Protein AF-A0A142CX98-F1 (afdb_monomer)

Foldseek 3Di:
DDVVVVVVVVVVVVVVCVVVVVLVVVVVCLVVLCPVQVDDPVLSVVLSCLLVVLVVCVVVLVVVCVVPNPVVSVVVLVVLLVVLVVVLVVDNHSVSNSVSSSSSSND

Mean predicted aligned error: 7.09 Å

Solvent-accessible surface area (backbone atoms only — not comparable to full-atom values): 5802 Å² total; per-residue (Å²): 135,57,72,66,60,56,52,53,53,52,52,52,51,52,48,53,51,50,51,56,48,51,52,61,55,49,60,74,42,47,63,51,42,34,73,75,48,68,35,53,72,66,56,52,53,51,56,74,41,27,58,64,57,27,57,74,46,47,69,56,52,57,55,48,28,74,74,70,34,56,69,55,48,52,54,51,28,53,53,51,30,52,49,27,55,58,54,33,76,69,43,88,45,43,64,57,28,48,54,25,54,46,52,37,48,57,88

InterPro domains:
  IPR036259 MFS transporter superfamily [G3DSA:1.20.1250.20] (19-104)
  IPR036259 MFS transporter superfamily [SSF103473] (1-102)

Radius of gyration: 16.18 Å; Cα contacts (8 Å, |Δi|>4): 64; chains: 1; bounding box: 44×22×43 Å

Secondary structure (DSSP, 8-state):
--HHHHHHHHHHHHHHHHHHHHHHHHHHTHHHHHHHH---HHHHHHHHTHHHHHHTTHHHHHHHHHHH-HHHHHHHHHHHHHHHHHHHTT--SHHHHHHHHHHHHH-

pLDDT: mean 81.45, std 6.27, range [59.47, 91.69]

Structure (mmCIF, N/CA/C/O backbone):
data_AF-A0A142CX98-F1
#
_entry.id   AF-A0A142CX98-F1
#
loop_
_atom_site.group_PDB
_atom_site.id
_atom_site.type_symbol
_atom_site.label_atom_id
_atom_site.label_alt_id
_atom_site.label_comp_id
_atom_site.label_asym_id
_atom_site.label_entity_id
_atom_site.label_seq_id
_atom_site.pdbx_PDB_ins_code
_atom_site.Cartn_x
_atom_site.Cartn_y
_atom_site.Cartn_z
_atom_site.occupancy
_atom_site.B_iso_or_equiv
_atom_site.auth_seq_id
_atom_site.auth_comp_id
_atom_site.auth_asym_id
_atom_site.auth_atom_id
_atom_site.pdbx_PDB_model_num
ATOM 1 N N . MET A 1 1 ? -33.740 -2.934 11.834 1.00 59.47 1 MET A N 1
ATOM 2 C CA . MET A 1 1 ? -32.328 -2.534 11.641 1.00 59.47 1 MET A CA 1
ATOM 3 C C . MET A 1 1 ? -32.269 -1.020 11.752 1.00 59.47 1 MET A C 1
ATOM 5 O O . MET A 1 1 ? -33.073 -0.375 11.095 1.00 59.47 1 MET A O 1
ATOM 9 N N . ASN A 1 2 ? -31.430 -0.472 12.631 1.00 79.56 2 ASN A N 1
ATOM 10 C CA . ASN A 1 2 ? -31.395 0.969 12.906 1.00 79.56 2 ASN A CA 1
ATOM 11 C C . ASN A 1 2 ? -30.823 1.744 11.696 1.00 79.56 2 ASN A C 1
ATOM 13 O O . ASN A 1 2 ? -29.971 1.204 10.985 1.00 79.56 2 ASN A O 1
ATOM 17 N N . ASP A 1 3 ? -31.261 2.981 11.447 1.00 78.88 3 ASP A N 1
ATOM 18 C CA . ASP A 1 3 ? -30.837 3.763 10.265 1.00 78.88 3 ASP A CA 1
ATOM 19 C C . ASP A 1 3 ? -29.317 4.003 10.220 1.00 78.88 3 ASP A C 1
ATOM 21 O O . ASP A 1 3 ? -28.704 4.056 9.151 1.00 78.88 3 ASP A O 1
ATOM 25 N N . GLU A 1 4 ? -28.687 4.071 11.391 1.00 73.94 4 GLU A N 1
ATOM 26 C CA . GLU A 1 4 ? -27.237 4.180 11.556 1.00 73.94 4 GLU A CA 1
ATOM 27 C C . GLU A 1 4 ? -26.493 2.936 11.044 1.00 73.94 4 GLU A C 1
ATOM 29 O O . GLU A 1 4 ? -25.536 3.047 10.276 1.00 73.94 4 GLU A O 1
ATOM 34 N N . ALA A 1 5 ? -26.995 1.741 11.373 1.00 72.31 5 ALA A N 1
ATOM 35 C CA . ALA A 1 5 ? -26.432 0.473 10.906 1.00 72.31 5 ALA A CA 1
ATOM 36 C C . ALA A 1 5 ? -26.545 0.337 9.379 1.00 72.31 5 ALA A C 1
ATOM 38 O O . ALA A 1 5 ? -25.644 -0.178 8.720 1.00 72.31 5 ALA A O 1
ATOM 39 N N . ARG A 1 6 ? -27.625 0.868 8.790 1.00 74.69 6 ARG A N 1
ATOM 40 C CA . ARG A 1 6 ? -27.826 0.880 7.336 1.00 74.69 6 ARG A CA 1
ATOM 41 C C . ARG A 1 6 ? -26.859 1.825 6.618 1.00 74.69 6 ARG A C 1
ATOM 43 O O . ARG A 1 6 ? -26.432 1.512 5.510 1.00 74.69 6 ARG A O 1
ATOM 50 N N . LYS A 1 7 ? -26.514 2.969 7.221 1.00 75.12 7 LYS A N 1
ATOM 51 C CA . LYS A 1 7 ? -25.497 3.889 6.680 1.00 75.12 7 LYS A CA 1
ATOM 52 C C . LYS A 1 7 ? -24.099 3.280 6.749 1.00 75.12 7 LYS A C 1
ATOM 54 O O . LYS A 1 7 ? -23.395 3.325 5.747 1.00 75.12 7 LYS A O 1
ATOM 59 N N . LEU A 1 8 ? -23.730 2.678 7.881 1.00 76.12 8 LEU A N 1
ATOM 60 C CA . LEU A 1 8 ? -22.434 2.009 8.048 1.00 76.12 8 LEU A CA 1
ATOM 61 C C . LEU A 1 8 ? -22.227 0.902 7.006 1.00 76.12 8 LEU A C 1
ATOM 63 O O . LEU A 1 8 ? -21.217 0.917 6.310 1.00 76.12 8 LEU A O 1
ATOM 67 N N . LEU A 1 9 ? -23.233 0.045 6.797 1.00 75.56 9 LEU A N 1
ATOM 68 C CA . LEU A 1 9 ? -23.201 -1.002 5.767 1.00 75.56 9 LEU A CA 1
ATOM 69 C C . LEU A 1 9 ? -22.990 -0.453 4.347 1.00 75.56 9 LEU A C 1
ATOM 71 O O . LEU A 1 9 ? -22.265 -1.049 3.557 1.00 75.56 9 LEU A O 1
ATOM 75 N N . LYS A 1 10 ? -23.595 0.693 4.003 1.00 78.81 10 LYS A N 1
ATOM 76 C CA . LYS A 1 10 ? -23.392 1.324 2.686 1.00 78.81 10 LYS A CA 1
ATOM 77 C C . LYS A 1 10 ? -21.958 1.816 2.500 1.00 78.81 10 LYS A C 1
ATOM 79 O O . LYS A 1 10 ? -21.403 1.644 1.419 1.00 78.81 10 LYS A O 1
ATOM 84 N N . PHE A 1 11 ? -21.369 2.425 3.529 1.00 77.31 11 PHE A N 1
ATOM 85 C CA . PHE A 1 11 ? -19.978 2.880 3.480 1.00 77.31 11 PHE A CA 1
ATOM 86 C C . PHE A 1 11 ? -18.996 1.713 3.424 1.00 77.31 11 PHE A C 1
ATOM 88 O O . PHE A 1 11 ? -18.013 1.784 2.694 1.00 77.31 11 PHE A O 1
ATOM 95 N N . GLU A 1 12 ? -19.280 0.630 4.141 1.00 74.38 12 GLU A N 1
ATOM 96 C CA . GLU A 1 12 ? -18.476 -0.589 4.101 1.00 74.38 12 GLU A CA 1
ATOM 97 C C . GLU A 1 12 ? -18.506 -1.236 2.710 1.00 74.38 12 GLU A C 1
ATOM 99 O O . GLU A 1 12 ? -17.456 -1.554 2.154 1.00 74.38 12 GLU A O 1
ATOM 104 N N . PHE A 1 13 ? -19.686 -1.312 2.089 1.00 77.88 13 PHE A N 1
ATOM 105 C CA . PHE A 1 13 ? -19.835 -1.818 0.724 1.00 77.88 13 PHE A CA 1
ATOM 106 C C . PHE A 1 13 ? -19.117 -0.940 -0.311 1.00 77.88 13 PHE A C 1
ATOM 108 O O . PHE A 1 13 ? -18.429 -1.450 -1.191 1.00 77.88 13 PHE A O 1
ATOM 115 N N . LEU A 1 14 ? -19.230 0.388 -0.190 1.00 77.44 14 LEU A N 1
ATOM 116 C CA . LEU A 1 14 ? -18.493 1.336 -1.034 1.00 77.44 14 LEU A CA 1
ATOM 117 C C . LEU A 1 14 ? -16.979 1.199 -0.860 1.00 77.44 14 LEU A C 1
ATOM 119 O O . LEU A 1 14 ? -16.252 1.240 -1.848 1.00 77.44 14 LEU A O 1
ATOM 123 N N . SER A 1 15 ? -16.511 1.016 0.375 1.00 72.38 15 SER A N 1
ATOM 124 C CA . SER A 1 15 ? -15.093 0.828 0.685 1.00 72.38 15 SER A CA 1
ATOM 125 C C . SER A 1 15 ? -14.546 -0.440 0.030 1.00 72.38 15 SER A C 1
ATOM 127 O O . SER A 1 15 ? -13.573 -0.376 -0.719 1.00 72.38 15 SER A O 1
ATOM 129 N N . GLN A 1 16 ? -15.217 -1.581 0.223 1.00 73.31 16 GLN A N 1
ATOM 130 C CA . GLN A 1 16 ? -14.786 -2.848 -0.373 1.00 73.31 16 GLN A CA 1
ATOM 131 C C . GLN A 1 16 ? -14.892 -2.845 -1.901 1.00 73.31 16 GLN A C 1
ATOM 133 O O . GLN A 1 16 ? -13.980 -3.313 -2.576 1.00 73.31 16 GLN A O 1
ATOM 138 N N . GLY A 1 17 ? -15.960 -2.26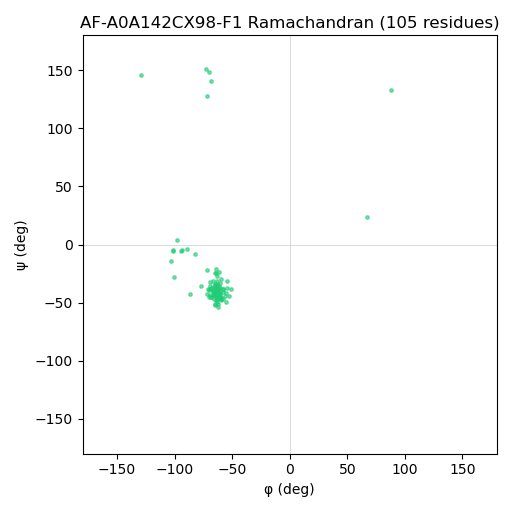4 -2.456 1.00 73.62 17 GLY A N 1
ATOM 139 C CA . GLY A 1 17 ? -16.104 -2.104 -3.903 1.00 73.62 17 GLY A CA 1
ATOM 140 C C . GLY A 1 17 ? -15.028 -1.201 -4.510 1.00 73.62 17 GLY A C 1
ATOM 141 O O . GLY A 1 17 ? -14.535 -1.488 -5.596 1.00 73.62 17 GLY A O 1
ATOM 142 N N . SER A 1 18 ? -14.618 -0.145 -3.802 1.00 73.19 18 SER A N 1
ATOM 143 C CA . SER A 1 18 ? -13.538 0.744 -4.252 1.00 73.19 18 SER A CA 1
ATOM 144 C C . SER A 1 18 ? -12.174 0.057 -4.198 1.00 73.19 18 SER A C 1
ATOM 146 O O . SER A 1 18 ? -11.383 0.233 -5.118 1.00 73.19 18 SER A O 1
ATOM 148 N N . LEU A 1 19 ? -11.914 -0.752 -3.164 1.00 69.94 19 LEU A N 1
ATOM 149 C CA . LEU A 1 19 ? -10.699 -1.568 -3.053 1.00 69.94 19 LEU A CA 1
ATOM 150 C C . LEU A 1 19 ? -10.601 -2.587 -4.192 1.00 69.94 19 LEU A C 1
ATOM 152 O O . LEU A 1 19 ? -9.625 -2.572 -4.936 1.00 69.94 19 LEU A O 1
ATOM 156 N N . GLY A 1 20 ? -11.643 -3.400 -4.391 1.00 69.19 20 GLY A N 1
ATOM 157 C CA . GLY A 1 20 ? -11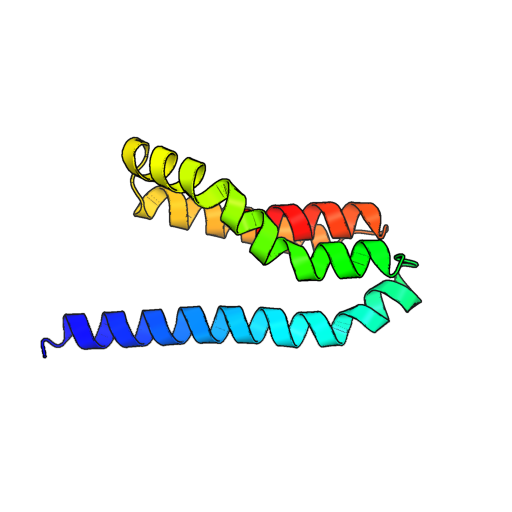.664 -4.383 -5.479 1.00 69.19 20 GLY A CA 1
ATOM 158 C C . GLY A 1 20 ? -11.623 -3.736 -6.868 1.00 69.19 20 GLY A C 1
ATOM 159 O O . GLY A 1 20 ? -10.967 -4.239 -7.775 1.00 69.19 20 GLY A O 1
ATOM 160 N N . GLY A 1 21 ? -12.274 -2.579 -7.035 1.00 70.00 21 GLY A N 1
ATOM 161 C CA . GLY A 1 21 ? -12.204 -1.794 -8.266 1.00 70.00 21 GLY A CA 1
ATOM 162 C C . GLY A 1 21 ? -10.807 -1.234 -8.538 1.00 70.00 21 GLY A C 1
ATOM 163 O O . GLY A 1 21 ? -10.357 -1.259 -9.679 1.00 70.00 21 GLY A O 1
ATOM 164 N N . ALA A 1 22 ? -10.101 -0.762 -7.508 1.00 68.75 22 ALA A N 1
ATOM 165 C CA . ALA A 1 22 ? -8.737 -0.261 -7.642 1.00 68.75 22 ALA A CA 1
ATOM 166 C C . ALA A 1 22 ? -7.750 -1.371 -8.034 1.00 68.75 22 ALA A C 1
ATOM 168 O O . ALA A 1 22 ? -6.930 -1.151 -8.923 1.00 68.75 22 ALA A O 1
ATOM 169 N N . GLU A 1 23 ? -7.855 -2.558 -7.432 1.00 68.94 23 GLU A N 1
ATOM 170 C CA . GLU A 1 23 ? -7.023 -3.718 -7.784 1.00 68.94 23 GLU A CA 1
ATOM 171 C C . GLU A 1 23 ? -7.275 -4.176 -9.227 1.00 68.94 23 GLU A C 1
ATOM 173 O O . GLU A 1 23 ? -6.333 -4.279 -10.014 1.00 68.94 23 GLU A O 1
ATOM 178 N N . GLY A 1 24 ? -8.543 -4.346 -9.620 1.00 69.38 24 GLY A N 1
ATOM 179 C CA . GLY A 1 24 ? -8.892 -4.764 -10.982 1.00 69.38 24 GLY A CA 1
ATOM 180 C C . GLY A 1 24 ? -8.514 -3.735 -12.054 1.00 69.38 24 GLY A C 1
ATOM 181 O O . GLY A 1 24 ? -8.104 -4.100 -13.155 1.00 69.38 24 GLY A O 1
ATOM 182 N N . LEU A 1 25 ? -8.600 -2.437 -11.742 1.00 69.94 25 LEU A N 1
ATOM 183 C CA . LEU A 1 25 ? -8.117 -1.387 -12.639 1.00 69.94 25 LEU A CA 1
ATOM 184 C C . LEU A 1 25 ? -6.590 -1.391 -12.738 1.00 69.94 25 LEU A C 1
ATOM 186 O O . LEU A 1 25 ? -6.069 -1.178 -13.828 1.00 69.94 25 LEU A O 1
ATOM 190 N N . ALA A 1 26 ? -5.872 -1.648 -11.641 1.00 71.31 26 ALA A N 1
ATOM 191 C CA . ALA A 1 26 ? -4.412 -1.681 -11.626 1.00 71.31 26 ALA A CA 1
ATOM 192 C C . ALA A 1 26 ? -3.840 -2.812 -12.494 1.00 71.31 26 ALA A C 1
ATOM 194 O O . ALA A 1 26 ? -2.859 -2.581 -13.203 1.00 71.31 26 ALA A O 1
ATOM 195 N N . GLU A 1 27 ? -4.475 -3.990 -12.507 1.00 71.88 27 GLU A N 1
ATOM 196 C CA . GLU A 1 27 ? -4.057 -5.122 -13.348 1.00 71.88 27 GLU A CA 1
ATOM 197 C C . GLU A 1 27 ? -4.028 -4.766 -14.841 1.00 71.88 27 GLU A C 1
ATOM 199 O O . GLU A 1 27 ? -3.090 -5.132 -15.551 1.00 71.88 27 GLU A O 1
ATOM 204 N N . ALA A 1 28 ? -4.990 -3.968 -15.316 1.00 76.19 28 ALA A N 1
ATOM 205 C CA . ALA A 1 28 ? -5.023 -3.508 -16.706 1.00 76.19 28 ALA A CA 1
ATOM 206 C C . ALA A 1 28 ? -3.820 -2.616 -17.079 1.00 76.19 28 ALA A C 1
ATOM 208 O O . ALA A 1 28 ? -3.470 -2.497 -18.253 1.00 76.19 28 ALA A O 1
ATOM 209 N N . PHE A 1 29 ? -3.152 -2.006 -16.093 1.00 78.44 29 PHE A N 1
ATOM 210 C CA . PHE A 1 29 ? -1.968 -1.172 -16.305 1.00 78.44 29 PHE A CA 1
ATOM 211 C C . PHE A 1 29 ? -0.646 -1.938 -16.168 1.00 78.44 29 PHE A C 1
ATOM 213 O O . PHE A 1 29 ? 0.411 -1.374 -16.456 1.00 78.44 29 PHE A O 1
ATOM 220 N N . PHE A 1 30 ? -0.666 -3.217 -15.786 1.00 83.12 30 PHE A N 1
ATOM 221 C CA . PHE A 1 30 ? 0.550 -4.020 -15.619 1.00 83.12 30 PHE A CA 1
ATOM 222 C C . PHE A 1 30 ? 1.346 -4.148 -16.919 1.00 83.12 30 PHE A C 1
ATOM 224 O O . PHE A 1 30 ? 2.566 -3.980 -16.917 1.00 83.12 30 PHE A O 1
ATOM 231 N N . GLU A 1 31 ? 0.663 -4.349 -18.045 1.00 81.06 31 GLU A N 1
ATOM 232 C CA . GLU A 1 31 ? 1.303 -4.403 -19.361 1.00 81.06 31 GLU A CA 1
ATOM 233 C C . GLU A 1 31 ? 1.965 -3.064 -19.728 1.00 81.06 31 GLU A C 1
ATOM 235 O O . GLU A 1 31 ? 3.082 -3.028 -20.249 1.00 81.06 31 GLU A O 1
ATOM 240 N N . VAL A 1 32 ? 1.329 -1.942 -19.378 1.00 82.69 32 VAL A N 1
ATOM 241 C CA . VAL A 1 32 ? 1.885 -0.596 -19.585 1.00 82.69 32 VAL A CA 1
ATOM 242 C C . VAL A 1 32 ? 3.131 -0.382 -18.725 1.00 82.69 32 VAL A C 1
ATOM 244 O O . VAL A 1 32 ? 4.117 0.168 -19.209 1.00 82.69 32 VAL A O 1
ATOM 247 N N . ILE A 1 33 ? 3.133 -0.851 -17.476 1.00 80.62 33 ILE A N 1
ATOM 248 C CA . ILE A 1 33 ? 4.287 -0.733 -16.573 1.00 80.62 33 ILE A CA 1
ATOM 249 C C . ILE A 1 33 ? 5.484 -1.536 -17.111 1.00 80.62 33 ILE A C 1
ATOM 251 O O . ILE A 1 33 ? 6.609 -1.031 -17.129 1.00 80.62 33 ILE A O 1
ATOM 255 N N . ILE A 1 34 ? 5.259 -2.748 -17.625 1.00 82.62 34 ILE A N 1
ATOM 256 C CA . ILE A 1 34 ? 6.321 -3.568 -18.234 1.00 82.62 34 ILE A CA 1
ATOM 257 C C . ILE A 1 34 ? 6.858 -2.894 -19.497 1.00 82.62 34 ILE A C 1
ATOM 259 O O . ILE A 1 34 ? 8.064 -2.699 -19.640 1.00 82.62 34 ILE A O 1
ATOM 263 N N . THR A 1 35 ? 5.966 -2.505 -20.408 1.00 83.06 35 THR A N 1
ATOM 264 C CA . THR A 1 35 ? 6.357 -2.038 -21.745 1.00 83.06 35 THR A CA 1
ATOM 265 C C . THR A 1 35 ? 6.891 -0.608 -21.763 1.00 83.06 35 THR A C 1
ATOM 267 O O . THR A 1 35 ? 7.805 -0.314 -22.530 1.00 83.06 35 THR A O 1
ATOM 270 N N . ARG A 1 36 ? 6.351 0.293 -20.931 1.00 82.44 36 ARG A N 1
ATOM 271 C CA . ARG A 1 36 ? 6.718 1.719 -20.940 1.00 82.44 36 ARG A CA 1
ATOM 272 C C . ARG A 1 36 ? 7.701 2.121 -19.857 1.00 82.44 36 ARG A C 1
ATOM 274 O O . ARG A 1 36 ? 8.449 3.069 -20.070 1.00 82.44 36 ARG A O 1
ATOM 281 N N . MET A 1 37 ? 7.713 1.426 -18.721 1.00 82.25 37 MET A N 1
ATOM 282 C CA . MET A 1 37 ? 8.665 1.712 -17.640 1.00 82.25 37 MET A CA 1
ATOM 283 C C . MET A 1 37 ? 9.839 0.729 -17.616 1.00 82.25 37 MET A C 1
ATOM 285 O O . MET A 1 37 ? 10.764 0.918 -16.829 1.00 82.25 37 MET A O 1
ATOM 289 N N . GLY A 1 38 ? 9.817 -0.309 -18.462 1.00 82.69 38 GLY A N 1
ATOM 290 C CA . GLY A 1 38 ? 10.851 -1.344 -18.497 1.00 82.69 38 GLY A CA 1
ATOM 291 C C . GLY A 1 38 ? 10.872 -2.208 -17.234 1.00 82.69 38 GLY A C 1
ATOM 292 O O . GLY A 1 38 ? 11.918 -2.749 -16.876 1.00 82.69 38 GLY A O 1
ATOM 293 N N . ALA A 1 39 ? 9.748 -2.297 -16.516 1.00 84.12 39 ALA A N 1
ATOM 294 C CA . ALA A 1 39 ? 9.660 -3.101 -15.305 1.00 84.12 39 ALA A CA 1
ATOM 295 C C . ALA A 1 39 ? 9.742 -4.595 -15.642 1.00 84.12 39 ALA A C 1
ATOM 297 O O . ALA A 1 39 ? 9.149 -5.063 -16.615 1.00 84.12 39 ALA A O 1
ATOM 298 N N . SER A 1 40 ? 10.441 -5.368 -14.811 1.00 86.75 40 SER A N 1
ATOM 299 C CA . SER A 1 40 ? 10.456 -6.819 -14.981 1.00 86.75 40 SER A CA 1
ATOM 300 C C . SER A 1 40 ? 9.105 -7.427 -14.568 1.00 86.75 40 SER A C 1
ATOM 302 O O . SER A 1 40 ? 8.455 -6.916 -13.650 1.00 86.75 40 SER A O 1
ATOM 304 N N . PRO A 1 41 ? 8.691 -8.560 -15.164 1.00 83.31 41 PRO A N 1
ATOM 305 C CA . PRO A 1 41 ? 7.496 -9.286 -14.728 1.00 83.31 41 PRO A CA 1
ATOM 306 C C . PRO A 1 41 ? 7.521 -9.639 -13.235 1.00 83.31 41 PRO A C 1
ATOM 308 O O . PRO A 1 41 ? 6.485 -9.641 -12.578 1.00 83.31 41 PRO A O 1
ATOM 311 N N . PHE A 1 42 ? 8.714 -9.873 -12.677 1.00 84.75 42 PHE A N 1
ATOM 312 C CA . PHE A 1 42 ? 8.901 -10.096 -11.245 1.00 84.75 42 PHE A CA 1
ATOM 313 C C . PHE A 1 42 ? 8.479 -8.884 -10.406 1.00 84.75 42 PHE A C 1
ATOM 315 O O . PHE A 1 42 ? 7.764 -9.048 -9.420 1.00 84.75 42 PHE A O 1
ATOM 322 N N . MET A 1 43 ? 8.875 -7.668 -10.803 1.00 83.25 43 MET A N 1
ATOM 323 C CA . MET A 1 43 ? 8.459 -6.448 -10.105 1.00 83.25 43 MET A CA 1
ATOM 324 C C . MET A 1 43 ? 6.942 -6.300 -10.139 1.00 83.25 43 MET A C 1
ATOM 326 O O . MET A 1 43 ? 6.330 -6.062 -9.110 1.00 83.25 43 MET A O 1
ATOM 330 N N . VAL A 1 44 ? 6.315 -6.511 -11.293 1.00 84.56 44 VAL A N 1
ATOM 331 C CA . VAL A 1 44 ? 4.854 -6.419 -11.415 1.00 84.56 44 VAL A CA 1
ATOM 332 C C . VAL A 1 44 ? 4.137 -7.477 -10.574 1.00 84.56 44 VAL A C 1
ATOM 334 O O . VAL A 1 44 ? 3.174 -7.152 -9.885 1.00 84.56 44 VAL A O 1
ATOM 337 N N . GLY A 1 45 ? 4.644 -8.712 -10.538 1.00 83.50 45 GLY A N 1
ATOM 338 C CA . GLY A 1 45 ? 4.119 -9.753 -9.651 1.00 83.50 45 GLY A CA 1
ATOM 339 C C . GLY A 1 45 ? 4.220 -9.374 -8.170 1.00 83.50 45 GLY A C 1
ATOM 340 O O . GLY A 1 45 ? 3.297 -9.630 -7.395 1.00 83.50 45 GLY A O 1
ATOM 341 N N . LEU A 1 46 ? 5.303 -8.696 -7.776 1.00 82.56 46 LEU A N 1
ATOM 3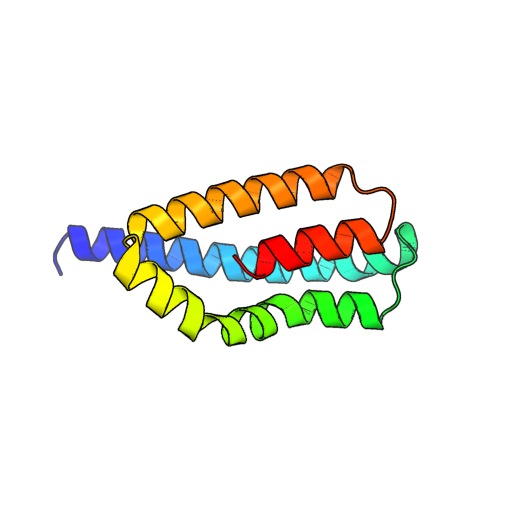42 C CA . LEU A 1 46 ? 5.462 -8.169 -6.420 1.00 82.56 46 LEU A CA 1
ATOM 343 C C . LEU A 1 46 ? 4.487 -7.013 -6.135 1.00 82.56 46 LEU A C 1
ATOM 345 O O . LEU A 1 46 ? 4.028 -6.882 -5.002 1.00 82.56 46 LEU A O 1
ATOM 349 N N . LEU A 1 47 ? 4.143 -6.212 -7.153 1.00 82.06 47 LEU A N 1
ATOM 350 C CA . LEU A 1 47 ? 3.137 -5.146 -7.066 1.00 82.06 47 LEU A CA 1
ATOM 351 C C . LEU A 1 47 ? 1.757 -5.741 -6.793 1.00 82.06 47 LEU A C 1
ATOM 353 O O . LEU A 1 47 ? 1.109 -5.347 -5.838 1.00 82.06 47 LEU A O 1
ATOM 357 N N . GLY A 1 48 ? 1.335 -6.725 -7.593 1.00 79.38 48 GLY A N 1
ATOM 358 C CA . GLY A 1 48 ? 0.051 -7.404 -7.394 1.00 79.38 48 GLY A CA 1
ATOM 359 C C . GLY A 1 48 ? -0.015 -8.152 -6.060 1.00 79.38 48 GLY A C 1
ATOM 360 O O . GLY A 1 48 ? -1.076 -8.286 -5.462 1.00 79.38 48 GLY A O 1
ATOM 361 N N . SER A 1 49 ? 1.138 -8.583 -5.540 1.00 82.56 49 SER A N 1
ATOM 362 C CA . SER A 1 49 ? 1.225 -9.243 -4.235 1.00 82.56 49 SER A CA 1
ATOM 363 C C . SER A 1 49 ? 1.270 -8.272 -3.046 1.00 82.56 49 SER A C 1
ATOM 365 O O . SER A 1 49 ? 1.217 -8.721 -1.898 1.00 82.56 49 SER A O 1
ATOM 367 N N . SER A 1 50 ? 1.387 -6.959 -3.277 1.00 80.44 50 SER A N 1
ATOM 368 C CA . SER A 1 50 ? 1.619 -5.968 -2.217 1.00 80.44 50 SER A CA 1
ATOM 369 C C . SER A 1 50 ? 0.488 -5.934 -1.188 1.00 80.44 50 SER A C 1
ATOM 371 O O . SER A 1 50 ? 0.766 -5.801 0.002 1.00 80.44 50 SER A O 1
ATOM 373 N N . ALA A 1 51 ? -0.765 -6.131 -1.610 1.00 75.25 51 ALA A N 1
ATOM 374 C CA . ALA A 1 51 ? -1.927 -6.194 -0.724 1.00 75.25 51 ALA A CA 1
ATOM 375 C C . ALA A 1 51 ? -1.828 -7.369 0.269 1.00 75.25 51 ALA A C 1
ATOM 377 O O . ALA A 1 51 ? -2.085 -7.220 1.465 1.00 75.25 51 ALA A O 1
ATOM 378 N N . TYR A 1 52 ? -1.359 -8.534 -0.187 1.00 82.00 52 TYR A N 1
ATOM 379 C CA . TYR A 1 52 ? -1.140 -9.690 0.688 1.00 82.00 52 TYR A CA 1
ATOM 380 C C . TYR A 1 52 ? 0.052 -9.488 1.623 1.00 82.00 52 TYR A C 1
ATOM 382 O O . TYR A 1 52 ? -0.006 -9.867 2.792 1.00 82.00 52 TYR A O 1
ATOM 390 N N . VAL A 1 53 ? 1.121 -8.856 1.132 1.00 82.12 53 VAL A N 1
ATOM 391 C CA . VAL A 1 53 ? 2.281 -8.497 1.959 1.00 82.12 53 VAL A CA 1
ATOM 392 C C . VAL A 1 53 ? 1.887 -7.471 3.026 1.00 82.12 53 VAL A C 1
ATOM 394 O O . VAL A 1 53 ? 2.316 -7.588 4.171 1.00 82.12 53 VAL A O 1
ATOM 397 N N . SER A 1 54 ? 1.016 -6.518 2.692 1.00 80.44 54 SER A N 1
ATOM 398 C CA . SER A 1 54 ? 0.461 -5.532 3.626 1.00 80.44 54 SER A CA 1
ATOM 399 C C . SER A 1 54 ? -0.265 -6.193 4.803 1.00 80.44 54 SER A C 1
ATOM 401 O O . SER A 1 54 ? -0.047 -5.824 5.960 1.00 80.44 54 SER A O 1
ATOM 403 N N . ASN A 1 55 ? -1.024 -7.265 4.544 1.00 81.25 55 ASN A N 1
ATOM 404 C CA . ASN A 1 55 ? -1.711 -8.026 5.593 1.00 81.25 55 ASN A CA 1
ATOM 405 C C . ASN A 1 55 ? -0.760 -8.659 6.625 1.00 81.25 55 ASN A C 1
ATOM 407 O O . ASN A 1 55 ? -1.149 -8.884 7.773 1.00 81.25 55 ASN A O 1
ATOM 411 N N . LEU A 1 56 ? 0.511 -8.897 6.285 1.00 86.38 56 LEU A N 1
ATOM 412 C CA . LEU A 1 56 ? 1.501 -9.362 7.266 1.00 86.38 56 LEU A CA 1
ATOM 413 C C . LEU A 1 56 ? 1.766 -8.314 8.359 1.00 86.38 56 LEU A C 1
ATOM 415 O O . LEU A 1 56 ? 2.143 -8.663 9.479 1.00 86.38 56 LEU A O 1
ATOM 419 N N . PHE A 1 57 ? 1.522 -7.034 8.069 1.00 86.12 57 PHE A N 1
ATOM 420 C CA . PHE A 1 57 ? 1.677 -5.931 9.012 1.00 86.12 57 PHE A CA 1
ATOM 421 C C . PHE A 1 57 ? 0.410 -5.649 9.836 1.00 86.12 57 PHE A C 1
ATOM 423 O O . PHE A 1 57 ? 0.464 -4.841 10.768 1.00 86.12 57 PHE A O 1
ATOM 430 N N . SER A 1 58 ? -0.712 -6.343 9.595 1.00 85.25 58 SER A N 1
ATOM 431 C CA . SER A 1 58 ? -1.960 -6.160 10.358 1.00 85.25 58 SER A CA 1
ATOM 432 C C . SER A 1 58 ? -1.785 -6.226 11.889 1.00 85.25 58 SER A C 1
ATOM 434 O O . SER A 1 58 ? -2.391 -5.402 12.582 1.00 85.25 58 SER A O 1
ATOM 436 N N . PRO A 1 59 ? -0.939 -7.105 12.476 1.00 89.75 59 PRO A N 1
ATOM 437 C CA . PRO A 1 59 ? -0.697 -7.101 13.921 1.00 89.75 59 PRO A CA 1
ATOM 438 C C . PRO A 1 59 ? -0.046 -5.808 14.434 1.00 89.75 59 PRO A C 1
ATOM 440 O O . PRO A 1 59 ? -0.335 -5.374 15.553 1.00 89.75 59 PRO A O 1
ATOM 443 N N . LEU A 1 60 ? 0.824 -5.176 13.638 1.00 88.56 60 LEU A N 1
ATOM 444 C CA . LEU A 1 60 ? 1.441 -3.894 13.988 1.00 88.56 60 LEU A CA 1
ATOM 445 C C . LEU A 1 60 ? 0.403 -2.775 13.952 1.00 88.56 60 LEU A C 1
ATOM 447 O O . LEU A 1 60 ? 0.307 -2.007 14.911 1.00 88.56 60 LEU A O 1
ATOM 451 N N . TRP A 1 61 ? -0.429 -2.744 12.911 1.00 87.56 61 TRP A N 1
ATOM 452 C CA . TRP A 1 61 ? -1.528 -1.788 12.785 1.00 87.56 61 TRP A CA 1
ATOM 453 C C . TRP A 1 61 ? -2.549 -1.924 13.919 1.00 87.56 61 TRP A C 1
ATOM 455 O O . TRP A 1 61 ? -2.987 -0.922 14.486 1.00 87.56 61 TRP A O 1
ATOM 465 N N . ALA A 1 62 ? -2.849 -3.152 14.347 1.00 87.38 62 ALA A N 1
ATOM 466 C CA . ALA A 1 62 ? -3.714 -3.417 15.493 1.00 87.38 62 ALA A CA 1
ATOM 467 C C . ALA A 1 62 ? -3.115 -2.923 16.824 1.00 87.38 62 ALA A C 1
ATOM 469 O O . ALA A 1 62 ? -3.841 -2.447 17.697 1.00 87.38 62 ALA A O 1
ATOM 470 N N . ARG A 1 63 ? -1.791 -3.011 17.007 1.00 91.69 63 ARG A N 1
ATOM 471 C CA . ARG A 1 63 ? -1.115 -2.442 18.188 1.00 91.69 63 ARG A CA 1
ATOM 472 C C . ARG A 1 63 ? -1.085 -0.917 18.137 1.00 91.69 63 ARG A C 1
ATOM 474 O O . ARG A 1 63 ? -1.350 -0.270 19.148 1.00 91.69 63 ARG A O 1
ATOM 481 N N . ALA A 1 64 ? -0.791 -0.347 16.972 1.00 88.12 64 ALA A N 1
ATOM 482 C CA . ALA A 1 64 ? -0.758 1.095 16.770 1.00 88.12 64 ALA A CA 1
ATOM 483 C C . ALA A 1 64 ? -2.138 1.72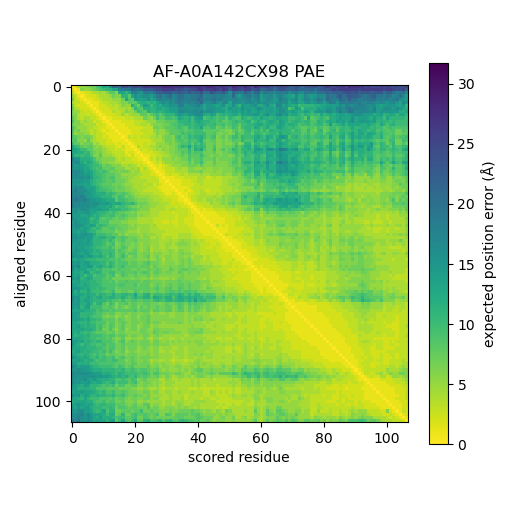3 17.015 1.00 88.12 64 ALA A C 1
ATOM 485 O O . ALA A 1 64 ? -2.236 2.702 17.755 1.00 88.12 64 ALA A O 1
ATOM 486 N N . SER A 1 65 ? -3.211 1.109 16.502 1.00 90.44 65 SER A N 1
ATOM 487 C CA . SER A 1 65 ? -4.581 1.610 16.661 1.00 90.44 65 SER A CA 1
ATOM 488 C C . SER A 1 65 ? -5.043 1.636 18.119 1.00 90.44 65 SER A C 1
ATOM 490 O O . SER A 1 65 ? -5.770 2.550 18.506 1.00 90.44 65 SER A O 1
ATOM 492 N N . ARG A 1 66 ? -4.567 0.705 18.959 1.00 91.31 66 ARG A N 1
ATOM 493 C CA . ARG A 1 66 ? -4.812 0.727 20.413 1.00 91.31 66 ARG A CA 1
ATOM 494 C C . ARG A 1 66 ? -4.137 1.910 21.110 1.00 91.31 66 ARG A C 1
ATOM 496 O O . ARG A 1 66 ? -4.664 2.391 22.105 1.00 91.31 66 ARG A O 1
ATOM 503 N N . LYS A 1 67 ? -2.989 2.379 20.607 1.00 91.19 67 LYS A N 1
ATOM 504 C CA . LYS A 1 67 ? -2.219 3.480 21.211 1.00 91.19 67 LYS A CA 1
ATOM 505 C C . LYS A 1 67 ? -2.685 4.858 20.737 1.00 91.19 67 LYS A C 1
ATOM 507 O O . LYS A 1 67 ? -2.765 5.781 21.540 1.00 91.19 67 LYS A O 1
ATOM 512 N N . THR A 1 68 ? -2.956 5.020 19.443 1.00 88.00 68 THR A N 1
ATOM 513 C CA . THR A 1 68 ? -3.270 6.325 18.827 1.00 88.00 68 THR A CA 1
ATOM 514 C C . THR A 1 68 ? -4.757 6.525 18.531 1.00 88.00 68 THR A C 1
ATOM 516 O O . THR A 1 68 ? -5.188 7.658 18.300 1.00 88.00 68 THR A O 1
ATOM 519 N N . GLY A 1 69 ? -5.547 5.450 18.581 1.00 89.12 69 GLY A N 1
ATOM 520 C CA . GLY A 1 69 ? -6.957 5.421 18.208 1.00 89.12 69 GLY A CA 1
ATOM 521 C C . GLY A 1 69 ? -7.156 5.141 16.716 1.00 89.12 69 GLY A C 1
ATOM 522 O O . GLY A 1 69 ? -6.551 5.787 15.859 1.00 89.12 69 GLY A O 1
ATOM 523 N N . ALA A 1 70 ? -8.067 4.214 16.399 1.00 86.06 70 ALA A N 1
ATOM 524 C CA . ALA A 1 70 ? -8.329 3.757 15.030 1.00 86.06 70 ALA A CA 1
ATOM 525 C C . ALA A 1 70 ? -8.678 4.898 14.058 1.00 86.06 70 ALA A C 1
ATOM 527 O O . ALA A 1 70 ? -8.151 4.946 12.954 1.00 86.06 70 ALA A O 1
ATOM 528 N N . LYS A 1 71 ? -9.502 5.867 14.483 1.00 86.19 71 LYS A N 1
ATOM 529 C CA . LYS A 1 71 ? -9.902 6.998 13.629 1.00 86.19 71 LYS A CA 1
ATOM 530 C C . LYS A 1 71 ? -8.710 7.849 13.185 1.00 86.19 71 LYS A C 1
ATOM 532 O O . LYS A 1 71 ? -8.628 8.211 12.018 1.00 86.19 71 LYS A O 1
ATOM 537 N N . ARG A 1 72 ? -7.799 8.183 14.107 1.00 88.00 72 ARG A N 1
ATOM 538 C CA . ARG A 1 72 ? -6.607 8.982 13.779 1.00 88.00 72 ARG A CA 1
ATOM 539 C C . ARG A 1 72 ? -5.693 8.210 12.842 1.00 88.00 72 ARG A C 1
ATOM 541 O O . ARG A 1 72 ? -5.248 8.786 11.861 1.00 88.00 72 ARG A O 1
ATOM 548 N N . LEU A 1 73 ? -5.498 6.921 13.121 1.00 87.75 73 LEU A N 1
ATOM 549 C CA . LEU A 1 73 ? -4.670 6.038 12.311 1.00 87.75 73 LEU A CA 1
ATOM 550 C C . LEU A 1 73 ? -5.181 5.941 10.864 1.00 87.75 73 LEU A C 1
ATOM 552 O O . LEU A 1 73 ? -4.411 6.182 9.944 1.00 87.75 73 LEU A O 1
ATOM 556 N N . ILE A 1 74 ? -6.485 5.716 10.671 1.00 86.00 74 ILE A N 1
ATOM 557 C CA . ILE A 1 74 ? -7.111 5.666 9.338 1.00 86.00 74 ILE A CA 1
ATOM 558 C C . ILE A 1 74 ? -6.920 6.988 8.585 1.00 86.00 74 ILE A C 1
ATOM 560 O O . ILE A 1 74 ? -6.521 6.983 7.425 1.00 86.00 74 ILE A O 1
ATOM 564 N N . VAL A 1 75 ? -7.171 8.133 9.233 1.00 88.19 75 VAL A N 1
ATOM 565 C CA . VAL A 1 75 ? -7.003 9.443 8.579 1.00 88.19 75 VAL A CA 1
ATOM 566 C C . VAL A 1 75 ? -5.543 9.686 8.196 1.00 88.19 75 VAL A C 1
ATOM 568 O O . VAL A 1 75 ? -5.277 10.150 7.091 1.00 88.19 75 VAL A O 1
ATOM 571 N N . THR A 1 76 ? -4.590 9.357 9.073 1.00 89.00 76 THR A N 1
ATOM 572 C CA . THR A 1 76 ? -3.164 9.503 8.755 1.00 89.00 76 THR A CA 1
ATOM 573 C C . THR A 1 76 ? -2.730 8.576 7.625 1.00 89.00 76 THR A C 1
ATOM 575 O O . THR A 1 76 ? -2.032 9.041 6.728 1.00 89.00 76 THR A O 1
ATOM 578 N N . SER A 1 77 ? -3.179 7.316 7.619 1.00 86.31 77 SER A N 1
ATOM 579 C CA . SER A 1 77 ? -2.895 6.362 6.541 1.00 86.31 77 SER A CA 1
ATOM 580 C C . SER A 1 77 ? -3.433 6.864 5.205 1.00 86.31 77 SER A C 1
ATOM 582 O O . SER A 1 77 ? -2.688 6.901 4.235 1.00 86.31 77 SER A O 1
ATOM 584 N N . LEU A 1 78 ? -4.677 7.355 5.159 1.00 85.44 78 LEU A N 1
ATOM 585 C CA . LEU A 1 78 ? -5.276 7.900 3.935 1.00 85.44 78 LEU A CA 1
ATOM 586 C C . LEU A 1 78 ? -4.529 9.130 3.402 1.00 85.44 78 LEU A C 1
ATOM 588 O O . LEU A 1 78 ? -4.343 9.266 2.192 1.00 85.44 78 LEU A O 1
ATOM 592 N N . LEU A 1 79 ? -4.082 10.022 4.290 1.00 88.94 79 LEU A N 1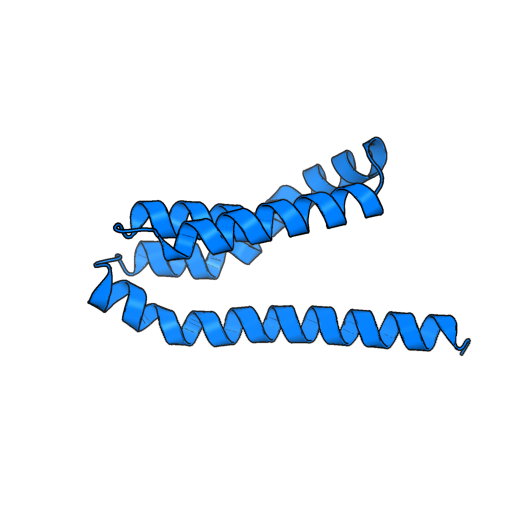
ATOM 593 C CA . LEU A 1 79 ? -3.290 11.191 3.900 1.00 88.94 79 LEU A CA 1
ATOM 594 C C . LEU A 1 79 ? -1.927 10.782 3.331 1.00 88.94 79 LEU A C 1
ATOM 596 O O . LEU A 1 79 ? -1.545 11.257 2.265 1.00 88.94 79 LEU A O 1
ATOM 600 N N . LEU A 1 80 ? -1.218 9.875 4.007 1.00 88.69 80 LEU A N 1
ATOM 601 C CA . LEU A 1 80 ? 0.063 9.343 3.535 1.00 88.69 80 LEU A CA 1
ATOM 602 C C . LEU A 1 80 ? -0.096 8.594 2.207 1.00 88.69 80 LEU A C 1
ATOM 604 O O . LEU A 1 80 ? 0.653 8.856 1.270 1.00 88.69 80 LEU A O 1
ATOM 608 N N . ALA A 1 81 ? -1.108 7.736 2.090 1.00 85.19 81 ALA A N 1
ATOM 609 C CA . ALA A 1 81 ? -1.443 7.020 0.865 1.00 85.19 81 ALA A CA 1
ATOM 610 C C . ALA A 1 81 ? -1.687 7.989 -0.305 1.00 85.19 81 ALA A C 1
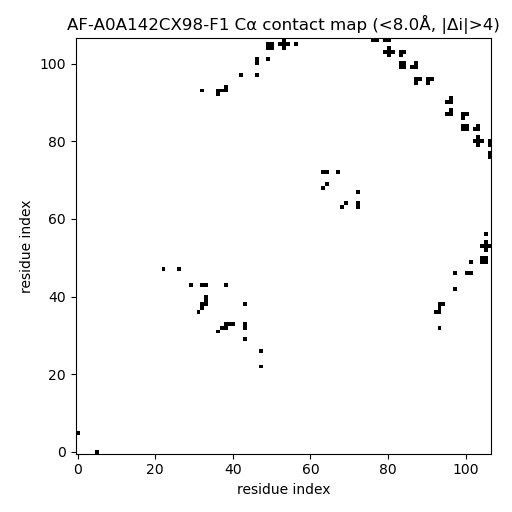ATOM 612 O O . ALA A 1 81 ? -1.133 7.803 -1.386 1.00 85.19 81 ALA A O 1
ATOM 613 N N . SER A 1 82 ? -2.430 9.076 -0.071 1.00 84.75 82 SER A N 1
ATOM 614 C CA . SER A 1 82 ? -2.671 10.119 -1.079 1.00 84.75 82 SER A CA 1
ATOM 615 C C . SER A 1 82 ? -1.379 10.815 -1.520 1.00 84.75 82 SER A C 1
ATOM 617 O O . SER A 1 82 ? -1.202 11.090 -2.706 1.00 84.75 82 SER A O 1
ATOM 619 N N . ILE A 1 83 ? -0.453 11.071 -0.588 1.00 89.00 83 ILE A N 1
ATOM 620 C CA . ILE A 1 83 ? 0.863 11.649 -0.897 1.00 89.00 83 ILE A CA 1
ATOM 621 C C . ILE A 1 83 ? 1.678 10.689 -1.767 1.00 89.00 83 ILE A C 1
ATOM 623 O O . ILE A 1 83 ? 2.209 11.111 -2.790 1.00 89.00 83 ILE A O 1
ATOM 627 N N . PHE A 1 84 ? 1.762 9.405 -1.410 1.00 87.19 84 PHE A N 1
ATOM 628 C CA . PHE A 1 84 ? 2.515 8.424 -2.198 1.00 87.19 84 PHE A CA 1
ATOM 629 C C . PHE A 1 84 ? 1.935 8.222 -3.591 1.00 87.19 84 PHE A C 1
ATOM 631 O O . PHE A 1 84 ? 2.684 8.121 -4.562 1.00 87.19 84 PHE A O 1
ATOM 638 N N . LEU A 1 85 ? 0.610 8.239 -3.707 1.00 83.81 85 LEU A N 1
ATOM 639 C CA . LEU A 1 85 ? -0.062 8.156 -4.993 1.00 83.81 85 LEU A CA 1
ATOM 640 C C . LEU A 1 85 ? 0.245 9.393 -5.851 1.00 83.81 85 LEU A C 1
ATOM 642 O O . LEU A 1 85 ? 0.609 9.248 -7.016 1.00 83.81 85 LEU A O 1
ATOM 646 N N . LEU A 1 86 ? 0.232 10.596 -5.270 1.00 86.50 86 LEU A N 1
ATOM 647 C CA . LEU A 1 86 ? 0.647 11.817 -5.966 1.00 86.50 86 LEU A CA 1
ATOM 648 C C . LEU A 1 86 ? 2.126 11.777 -6.389 1.00 86.50 86 LEU A C 1
ATOM 650 O O . LEU A 1 86 ? 2.447 12.129 -7.520 1.00 86.50 86 LEU A O 1
ATOM 654 N N . LEU A 1 87 ? 3.026 11.308 -5.522 1.00 87.44 87 LEU A N 1
ATOM 655 C CA . LEU A 1 87 ? 4.454 11.168 -5.834 1.00 87.44 87 LEU A CA 1
ATOM 656 C C . LEU A 1 87 ? 4.715 10.131 -6.935 1.00 87.44 87 LEU A C 1
ATOM 658 O O . LEU A 1 87 ? 5.614 10.325 -7.755 1.00 87.44 87 LEU A O 1
ATOM 662 N N . SER A 1 88 ? 3.912 9.063 -7.000 1.00 84.12 88 SER A N 1
ATOM 663 C CA . SER A 1 88 ? 4.020 8.044 -8.050 1.00 84.12 88 SER A CA 1
ATOM 664 C C . SER A 1 88 ? 3.804 8.615 -9.454 1.00 84.12 88 SER A C 1
ATOM 666 O O . SER A 1 88 ? 4.506 8.210 -10.381 1.00 84.12 88 SER A O 1
ATOM 668 N N . ALA A 1 89 ? 2.945 9.629 -9.602 1.00 84.25 89 ALA A N 1
ATOM 669 C CA . ALA A 1 89 ? 2.686 10.287 -10.883 1.00 84.25 89 ALA A CA 1
ATOM 670 C C . ALA A 1 89 ? 3.917 11.011 -11.459 1.00 84.25 89 ALA A C 1
ATOM 672 O O . ALA A 1 89 ? 4.018 11.192 -12.670 1.00 84.25 89 ALA A O 1
ATOM 673 N N . PHE A 1 90 ? 4.869 11.399 -10.605 1.00 87.38 90 PHE A N 1
ATOM 674 C CA . PHE A 1 90 ? 6.113 12.065 -11.004 1.00 87.38 90 PHE A CA 1
ATOM 675 C C . PHE A 1 90 ? 7.305 11.107 -11.102 1.00 87.38 90 PHE A C 1
ATOM 677 O O . PHE A 1 90 ? 8.435 11.539 -11.338 1.00 87.38 90 PHE A O 1
ATOM 684 N N . SER A 1 91 ? 7.088 9.807 -10.901 1.00 84.12 91 SER A N 1
ATOM 685 C CA . SER A 1 91 ? 8.168 8.830 -10.961 1.00 84.12 91 SER A CA 1
ATOM 686 C C . SER A 1 91 ? 8.646 8.618 -12.402 1.00 84.12 91 SER A C 1
ATOM 688 O O . SER A 1 91 ? 7.871 8.345 -13.313 1.00 84.12 91 SER A O 1
ATOM 690 N N . GLN A 1 92 ? 9.956 8.747 -12.606 1.00 81.94 92 GLN A N 1
ATOM 691 C CA . GLN A 1 92 ? 10.595 8.565 -13.917 1.00 81.94 92 GLN A CA 1
ATOM 692 C C . GLN A 1 92 ? 11.272 7.196 -14.067 1.00 81.94 92 GLN A C 1
ATOM 694 O O . GLN A 1 92 ? 11.778 6.873 -15.136 1.00 81.94 92 GLN A O 1
ATOM 699 N N . SER A 1 93 ? 11.301 6.386 -13.004 1.00 83.31 93 SER A N 1
ATOM 700 C CA . SER A 1 93 ? 11.880 5.044 -13.030 1.00 83.31 93 SER A CA 1
ATOM 701 C C . SER A 1 93 ? 10.904 4.020 -12.459 1.00 83.31 93 SER A C 1
ATOM 703 O O . SER A 1 93 ? 10.177 4.314 -11.503 1.00 83.31 93 SER A O 1
ATOM 705 N N . ALA A 1 94 ? 10.930 2.801 -13.008 1.00 80.19 94 ALA A N 1
ATOM 706 C CA . ALA A 1 94 ? 10.137 1.673 -12.517 1.00 80.19 94 ALA A CA 1
ATOM 707 C C . ALA A 1 94 ? 10.362 1.407 -11.023 1.00 80.19 94 ALA A C 1
ATOM 709 O O . ALA A 1 94 ? 9.417 1.096 -10.307 1.00 80.19 94 ALA A O 1
ATOM 710 N N . LEU A 1 95 ? 11.594 1.570 -10.534 1.00 84.25 95 LEU A N 1
ATOM 711 C CA . LEU A 1 95 ? 11.926 1.328 -9.133 1.00 84.25 95 LEU A CA 1
ATOM 712 C C . LEU A 1 95 ? 11.286 2.366 -8.203 1.00 84.25 95 LEU A C 1
ATOM 714 O O . LEU A 1 95 ? 10.707 1.998 -7.184 1.00 84.25 95 LEU A O 1
ATOM 718 N N . THR A 1 96 ? 11.356 3.657 -8.545 1.00 84.62 96 THR A N 1
ATOM 719 C CA . THR A 1 96 ? 10.746 4.714 -7.720 1.00 84.62 96 THR A CA 1
ATOM 720 C C . THR A 1 96 ? 9.227 4.609 -7.721 1.00 84.62 96 THR A C 1
ATOM 722 O O . THR A 1 96 ? 8.613 4.740 -6.665 1.00 84.62 96 THR A O 1
ATOM 725 N N . PHE A 1 97 ? 8.631 4.322 -8.883 1.00 84.31 97 PHE A N 1
ATOM 726 C CA . PHE A 1 97 ? 7.202 4.032 -8.992 1.00 84.31 97 PHE A CA 1
ATOM 727 C C . PHE A 1 97 ? 6.808 2.886 -8.058 1.00 84.31 97 PHE A C 1
ATOM 729 O O . PHE A 1 97 ? 5.899 3.022 -7.241 1.00 84.31 97 PHE A O 1
ATOM 736 N N . PHE A 1 98 ? 7.562 1.787 -8.126 1.00 83.88 98 PHE A N 1
ATOM 737 C CA . PHE A 1 98 ? 7.322 0.600 -7.324 1.00 83.88 98 PHE A CA 1
ATOM 738 C C . PHE A 1 98 ? 7.383 0.886 -5.822 1.00 83.88 98 PHE A C 1
ATOM 740 O O . PHE A 1 98 ? 6.499 0.469 -5.082 1.00 83.88 98 PHE A O 1
ATOM 747 N N . LEU A 1 99 ? 8.390 1.636 -5.365 1.00 85.56 99 LEU A N 1
ATOM 748 C CA . LEU A 1 99 ? 8.527 2.001 -3.954 1.00 85.56 99 LEU A CA 1
ATOM 749 C C . LEU A 1 99 ? 7.330 2.815 -3.450 1.00 85.56 99 LEU A C 1
ATOM 751 O O . LEU A 1 99 ? 6.839 2.550 -2.354 1.00 85.56 99 LEU A O 1
ATOM 755 N N . PHE A 1 100 ? 6.838 3.772 -4.239 1.00 86.62 100 PHE A N 1
ATOM 756 C CA . PHE A 1 100 ? 5.681 4.577 -3.849 1.00 86.62 100 PHE A CA 1
ATOM 757 C C . PHE A 1 100 ? 4.387 3.763 -3.822 1.00 86.62 100 PHE A C 1
ATOM 759 O O . PHE A 1 100 ? 3.637 3.861 -2.853 1.00 86.62 100 PHE A O 1
ATOM 766 N N . VAL A 1 101 ? 4.147 2.915 -4.825 1.00 80.62 101 VAL A N 1
ATOM 767 C CA . VAL A 1 101 ? 2.955 2.051 -4.856 1.00 80.62 101 VAL A CA 1
ATOM 768 C C . VAL A 1 101 ? 3.001 0.993 -3.751 1.00 80.62 101 VAL A C 1
ATOM 770 O O . VAL A 1 101 ? 1.981 0.704 -3.122 1.00 80.62 101 VAL A O 1
ATOM 773 N N . PHE A 1 102 ? 4.181 0.450 -3.450 1.00 82.38 102 PHE A N 1
ATOM 774 C CA . PHE A 1 102 ? 4.353 -0.481 -2.342 1.00 82.38 102 PHE A CA 1
ATOM 775 C C . PHE A 1 102 ? 4.044 0.192 -1.000 1.00 82.38 102 PHE A C 1
ATOM 777 O O . PHE A 1 102 ? 3.254 -0.343 -0.229 1.00 82.38 102 PHE A O 1
ATOM 784 N N . GLN A 1 103 ? 4.578 1.394 -0.746 1.00 82.75 103 GLN A N 1
ATOM 785 C CA . GLN A 1 103 ? 4.274 2.131 0.485 1.00 82.75 103 GLN A CA 1
ATOM 786 C C . GLN A 1 103 ? 2.791 2.485 0.595 1.00 82.75 103 GLN A C 1
ATOM 788 O O . GLN A 1 103 ? 2.203 2.267 1.650 1.00 82.75 103 GLN A O 1
ATOM 793 N N . PHE A 1 104 ? 2.173 2.933 -0.501 1.00 81.50 104 PHE A N 1
ATOM 794 C CA . PHE A 1 104 ? 0.726 3.135 -0.592 1.00 81.50 104 PHE A CA 1
ATOM 795 C C . PHE A 1 104 ? -0.065 1.884 -0.176 1.00 81.50 104 PHE A C 1
ATOM 797 O O . PHE A 1 104 ? -1.007 1.996 0.599 1.00 81.50 104 PHE A O 1
ATOM 804 N N . SER A 1 105 ? 0.347 0.699 -0.635 1.00 73.81 105 SER A N 1
ATOM 805 C CA . SER A 1 105 ? -0.355 -0.566 -0.365 1.00 73.81 105 SER A CA 1
ATOM 806 C C . SER A 1 105 ? -0.216 -1.045 1.087 1.00 73.81 105 SER A C 1
ATOM 808 O O . SER A 1 105 ? -1.015 -1.855 1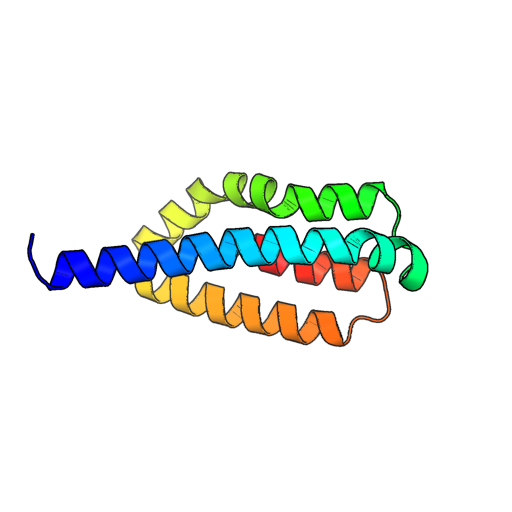.552 1.00 73.81 105 SER A O 1
ATOM 810 N N . THR A 1 106 ? 0.819 -0.588 1.800 1.00 74.81 106 THR A N 1
ATOM 811 C CA . THR A 1 106 ? 1.152 -1.047 3.162 1.00 74.81 106 THR A CA 1
ATOM 812 C C . THR A 1 106 ? 0.574 -0.200 4.301 1.00 74.81 106 THR A C 1
ATOM 814 O O . THR A 1 106 ? 0.756 -0.570 5.464 1.00 74.81 106 THR A O 1
ATOM 817 N N . LEU A 1 107 ? -0.07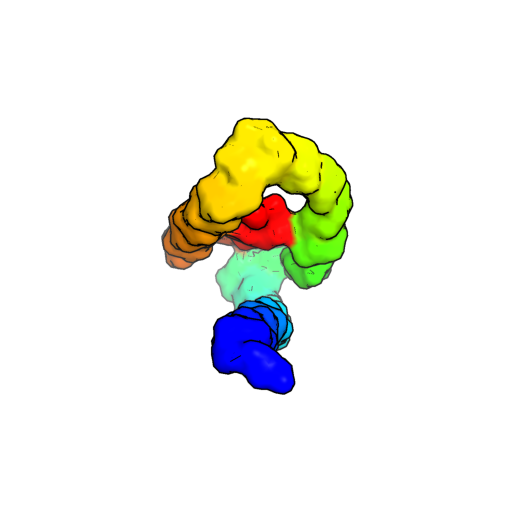7 0.925 3.982 1.00 72.75 107 LEU A N 1
ATOM 818 C CA . LEU A 1 107 ? -0.594 1.930 4.926 1.00 72.75 107 LEU A CA 1
ATOM 819 C C . LEU A 1 107 ? -2.070 1.739 5.275 1.00 72.75 107 LEU A C 1
ATOM 821 O O . LEU A 1 107 ? -2.420 2.081 6.433 1.00 72.75 107 LEU A O 1
#

Organism: NCBI:txid53952

Sequence (107 aa):
MNDEARKLLKFEFLSQGSLGGAEGLAEAFFEVIITRMGASPFMVGLLGSSAYVSNLFSPLWARASRKTGAKRLIVTSLLLASIFLLLSAFSQSALTFFLFVFQFSTL

Nearest PDB structures (foldseek):
  9b3m-assembly1_A  TM=8.573E-01  e=4.067E-01  Staphylococcus aureus
  8ucm-assembly1_A  TM=7.799E-01  e=1.134E+00  Homo sapiens
  8sc3-assembly1_A  TM=8.053E-01  e=1.690E+00  Homo sapiens
  8tgl-assemb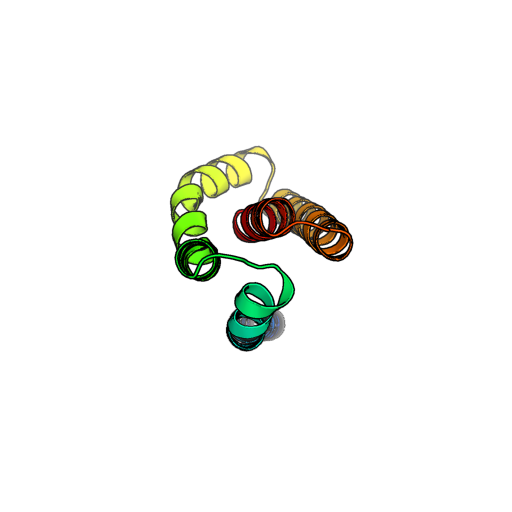ly1_B  TM=6.528E-01  e=2.379E+00  Homo sapiens